Protein AF-A0A960ZIG4-F1 (afdb_monomer_lite)

Structure (mmCIF, N/CA/C/O backbone):
data_AF-A0A960ZIG4-F1
#
_entry.id   AF-A0A960ZIG4-F1
#
loop_
_atom_site.group_PDB
_atom_site.id
_atom_site.type_symbol
_atom_site.label_atom_id
_atom_site.label_alt_id
_atom_site.label_comp_id
_atom_site.label_asym_id
_atom_site.label_entity_id
_atom_site.label_seq_id
_atom_site.pdbx_PDB_ins_code
_atom_site.Cartn_x
_atom_site.Cartn_y
_atom_site.Cartn_z
_atom_site.occupancy
_atom_site.B_iso_or_equiv
_atom_site.auth_seq_id
_atom_site.auth_comp_id
_atom_site.auth_asym_id
_atom_site.auth_atom_id
_atom_site.pdbx_PDB_model_num
ATOM 1 N N . MET A 1 1 ? 6.678 -4.884 -2.795 1.00 65.31 1 MET A N 1
ATOM 2 C CA . MET A 1 1 ? 6.708 -4.049 -1.571 1.00 65.31 1 MET A CA 1
ATOM 3 C C . MET A 1 1 ? 5.337 -3.696 -0.998 1.00 65.31 1 MET A C 1
ATOM 5 O O . MET A 1 1 ? 5.259 -3.563 0.210 1.00 65.31 1 MET A O 1
ATOM 9 N N . ASN A 1 2 ? 4.249 -3.589 -1.774 1.00 85.62 2 ASN A N 1
ATOM 10 C CA . ASN A 1 2 ? 2.942 -3.204 -1.203 1.00 85.62 2 ASN A CA 1
ATOM 11 C C . ASN A 1 2 ? 2.345 -4.219 -0.209 1.00 85.62 2 ASN A C 1
ATOM 13 O O . ASN A 1 2 ? 1.586 -3.816 0.665 1.00 85.62 2 ASN A O 1
ATOM 17 N N . GLY A 1 3 ? 2.696 -5.507 -0.328 1.00 88.50 3 GLY A N 1
ATOM 18 C CA . GLY A 1 3 ? 2.185 -6.574 0.541 1.00 88.50 3 GLY A CA 1
ATOM 19 C C . GLY A 1 3 ? 2.557 -6.434 2.019 1.00 88.50 3 GLY A C 1
ATOM 20 O O . GLY A 1 3 ? 1.808 -6.895 2.866 1.00 88.50 3 GLY A O 1
ATOM 21 N N . TRP A 1 4 ? 3.657 -5.746 2.333 1.00 92.81 4 TRP A N 1
ATOM 22 C CA . TRP A 1 4 ? 4.106 -5.564 3.715 1.00 92.81 4 TRP A CA 1
ATOM 23 C C . TRP A 1 4 ? 3.278 -4.549 4.497 1.00 92.81 4 TRP A C 1
ATOM 25 O O . TRP A 1 4 ? 3.222 -4.644 5.713 1.00 92.81 4 TRP A O 1
ATOM 35 N N . LYS A 1 5 ? 2.621 -3.588 3.834 1.00 94.75 5 LYS A N 1
ATOM 36 C CA . LYS A 1 5 ? 1.930 -2.506 4.551 1.00 94.75 5 LYS A CA 1
ATOM 37 C C . LYS A 1 5 ? 0.810 -3.031 5.465 1.00 94.75 5 LYS A C 1
ATOM 39 O O . LYS A 1 5 ? 0.813 -2.660 6.633 1.00 94.75 5 LYS A O 1
ATOM 44 N N . PRO A 1 6 ? -0.108 -3.904 4.997 1.00 95.88 6 PRO A N 1
ATOM 45 C CA . PRO A 1 6 ? -1.128 -4.468 5.878 1.00 95.88 6 PRO A CA 1
ATOM 46 C C . PRO A 1 6 ? -0.543 -5.390 6.946 1.00 95.88 6 PRO A C 1
ATOM 48 O O . PRO A 1 6 ? -1.038 -5.385 8.061 1.00 95.88 6 PRO A O 1
ATOM 51 N N . VAL A 1 7 ? 0.516 -6.143 6.626 1.00 95.00 7 VAL A N 1
ATOM 52 C CA . VAL A 1 7 ? 1.189 -7.025 7.594 1.00 95.00 7 VAL A CA 1
ATOM 53 C C . VAL A 1 7 ? 1.762 -6.205 8.745 1.00 95.00 7 VAL A C 1
ATOM 55 O O . VAL A 1 7 ? 1.425 -6.466 9.888 1.00 95.00 7 VAL A O 1
ATOM 58 N N . ILE A 1 8 ? 2.532 -5.154 8.446 1.00 95.06 8 ILE A N 1
ATOM 59 C CA . ILE A 1 8 ? 3.081 -4.245 9.462 1.00 95.06 8 ILE A CA 1
ATOM 60 C C . ILE A 1 8 ? 1.956 -3.649 10.311 1.00 95.06 8 ILE A C 1
ATOM 62 O O . ILE A 1 8 ? 2.058 -3.646 11.527 1.00 95.06 8 ILE A O 1
ATOM 66 N N . PHE A 1 9 ? 0.864 -3.191 9.693 1.00 95.75 9 PHE A N 1
ATOM 67 C CA . PHE A 1 9 ? -0.284 -2.688 10.449 1.00 95.75 9 PHE A CA 1
ATOM 68 C C . PHE A 1 9 ? -0.829 -3.733 11.431 1.00 95.75 9 PHE A C 1
ATOM 70 O O . PHE A 1 9 ? -1.098 -3.403 12.581 1.00 95.75 9 PHE A O 1
ATOM 77 N N . LEU A 1 10 ? -1.047 -4.965 10.961 1.00 96.12 10 LEU A N 1
ATOM 78 C CA . LEU A 1 10 ? -1.645 -6.036 11.759 1.00 96.12 10 LEU A CA 1
ATOM 79 C C . LEU A 1 10 ? -0.735 -6.437 12.923 1.00 96.12 10 LEU A C 1
ATOM 81 O O . LEU A 1 10 ? -1.237 -6.601 14.030 1.00 96.12 10 LEU A O 1
ATOM 85 N N . GLU A 1 11 ? 0.577 -6.512 12.688 1.00 95.81 11 GLU A N 1
ATOM 86 C CA . GLU A 1 11 ? 1.580 -6.758 13.731 1.00 95.81 11 GLU A CA 1
ATOM 87 C C . GLU A 1 11 ? 1.611 -5.624 14.767 1.00 95.81 11 GLU A C 1
ATOM 89 O O . GLU A 1 11 ? 1.454 -5.877 15.956 1.00 95.81 11 GLU A O 1
ATOM 94 N N . GLU A 1 12 ? 1.715 -4.362 14.333 1.00 92.44 12 GLU A N 1
ATOM 95 C CA . GLU A 1 12 ? 1.737 -3.190 15.230 1.00 92.44 12 GLU A CA 1
ATOM 96 C C . GLU A 1 12 ? 0.432 -3.033 16.031 1.00 92.44 12 GLU A C 1
ATOM 98 O O . GLU A 1 12 ? 0.415 -2.471 17.127 1.00 92.44 12 GLU A O 1
ATOM 103 N N . ALA A 1 13 ? -0.691 -3.501 15.482 1.00 93.12 13 ALA A N 1
ATOM 104 C CA . ALA A 1 13 ? -1.984 -3.497 16.156 1.00 93.12 13 ALA A CA 1
ATOM 105 C C . ALA A 1 13 ? -2.238 -4.745 17.019 1.00 93.12 13 ALA A C 1
ATOM 107 O O . ALA A 1 13 ? -3.287 -4.796 17.665 1.00 93.12 13 ALA A O 1
ATOM 108 N N . GLU A 1 14 ? -1.330 -5.728 17.009 1.00 96.12 14 GLU A N 1
ATOM 109 C CA . GLU A 1 14 ? -1.473 -7.034 17.667 1.00 96.12 14 GLU A CA 1
ATOM 110 C C . GLU A 1 14 ? -2.758 -7.781 17.248 1.00 96.12 14 GLU A C 1
ATOM 112 O O . GLU A 1 14 ? -3.464 -8.389 18.057 1.00 96.12 14 GLU A O 1
ATOM 117 N N . ILE A 1 15 ? -3.101 -7.721 15.958 1.00 95.56 15 ILE A N 1
ATOM 118 C CA . ILE A 1 15 ? -4.297 -8.358 15.393 1.00 95.56 15 ILE A CA 1
ATOM 119 C C . ILE A 1 15 ? -3.901 -9.671 14.724 1.00 95.56 15 ILE A C 1
ATOM 121 O O . ILE A 1 15 ? -3.104 -9.678 13.794 1.00 95.56 15 ILE A O 1
ATOM 125 N N . GLY A 1 16 ? -4.524 -10.781 15.129 1.00 96.31 16 GLY A N 1
ATOM 126 C CA . GLY A 1 16 ? -4.320 -12.079 14.481 1.00 96.31 16 GLY A CA 1
ATOM 127 C C . GLY A 1 16 ? -4.832 -12.117 13.035 1.00 96.31 16 GLY A C 1
ATOM 128 O O . GLY A 1 16 ? -5.923 -11.625 12.734 1.00 96.31 16 GLY A O 1
ATOM 129 N N . TYR A 1 17 ? -4.062 -12.741 12.142 1.00 97.25 17 TYR A N 1
ATOM 130 C CA . TYR A 1 17 ? -4.392 -12.900 10.725 1.00 97.25 17 TYR A CA 1
ATOM 131 C C . TYR A 1 17 ? -3.838 -14.213 10.164 1.00 97.25 17 TYR A C 1
ATOM 133 O O . TYR A 1 17 ? -2.856 -14.751 10.668 1.00 97.25 17 TYR A O 1
ATOM 141 N N . ASP A 1 18 ? -4.448 -14.690 9.078 1.00 97.06 18 ASP A N 1
ATOM 142 C CA . ASP A 1 18 ? -3.886 -15.772 8.268 1.00 97.06 18 ASP A CA 1
ATOM 143 C C . ASP A 1 18 ? -3.156 -15.165 7.067 1.00 97.06 18 ASP A C 1
ATOM 145 O O . ASP A 1 18 ? -3.733 -14.377 6.310 1.00 97.06 18 ASP A O 1
ATOM 149 N N . LEU A 1 19 ? -1.889 -15.537 6.872 1.00 95.75 19 LEU A N 1
ATOM 150 C CA . LEU A 1 19 ? -1.096 -15.084 5.733 1.00 95.75 19 LEU A CA 1
ATOM 151 C C . LEU A 1 19 ? -1.136 -16.113 4.603 1.00 95.75 19 LEU A C 1
ATOM 153 O O . LEU A 1 19 ? -0.632 -17.225 4.742 1.00 95.75 19 LEU A O 1
ATOM 157 N N . ILE A 1 20 ? -1.673 -15.709 3.453 1.00 94.69 20 ILE A N 1
ATOM 158 C CA . ILE A 1 20 ? -1.634 -16.506 2.224 1.00 94.69 20 ILE A CA 1
ATOM 159 C C . ILE A 1 20 ? -0.615 -15.877 1.277 1.00 94.69 20 ILE A C 1
ATOM 161 O O . ILE A 1 20 ? -0.763 -14.729 0.848 1.00 94.69 20 ILE A O 1
ATOM 165 N N . THR A 1 21 ? 0.434 -16.629 0.952 1.00 94.00 21 THR A N 1
ATOM 166 C CA . THR A 1 21 ? 1.417 -16.229 -0.056 1.00 94.00 21 THR A CA 1
ATOM 167 C C . THR A 1 21 ? 0.867 -16.497 -1.456 1.00 94.00 21 THR A C 1
ATOM 169 O O . THR A 1 21 ? 0.145 -17.463 -1.677 1.00 94.00 21 THR A O 1
ATOM 172 N N . ILE A 1 22 ? 1.183 -15.609 -2.402 1.00 93.44 22 ILE A N 1
ATOM 173 C CA . ILE A 1 22 ? 0.732 -15.701 -3.797 1.00 93.44 22 ILE A CA 1
ATOM 174 C C . ILE A 1 22 ? 1.947 -15.929 -4.688 1.00 93.44 22 ILE A C 1
ATOM 176 O O . ILE A 1 22 ? 2.872 -15.110 -4.693 1.00 93.44 22 ILE A O 1
ATOM 180 N N . ASP A 1 23 ? 1.941 -17.011 -5.462 1.00 92.62 23 ASP A N 1
ATOM 181 C CA . ASP A 1 23 ? 3.028 -17.352 -6.376 1.00 92.62 23 ASP A CA 1
ATOM 182 C C . ASP A 1 23 ? 2.890 -16.610 -7.718 1.00 92.62 23 ASP A C 1
ATOM 184 O O . ASP A 1 23 ? 2.069 -16.929 -8.587 1.00 92.62 23 ASP A O 1
ATOM 188 N N . PHE A 1 24 ? 3.751 -15.608 -7.914 1.00 90.25 24 PHE A N 1
ATOM 189 C CA . PHE A 1 24 ? 3.792 -14.809 -9.140 1.00 90.25 24 PHE A CA 1
ATOM 190 C C . PHE A 1 24 ? 4.329 -15.587 -10.344 1.00 90.25 24 PHE A C 1
ATOM 192 O O . PHE A 1 24 ? 3.986 -15.236 -11.475 1.00 90.25 24 PHE A O 1
ATOM 199 N N . SER A 1 25 ? 5.136 -16.635 -10.130 1.00 92.56 25 SER A N 1
ATOM 200 C CA . SER A 1 25 ? 5.667 -17.468 -11.218 1.00 92.56 25 SER A CA 1
ATOM 201 C C . SER A 1 25 ? 4.555 -18.279 -11.886 1.00 92.56 25 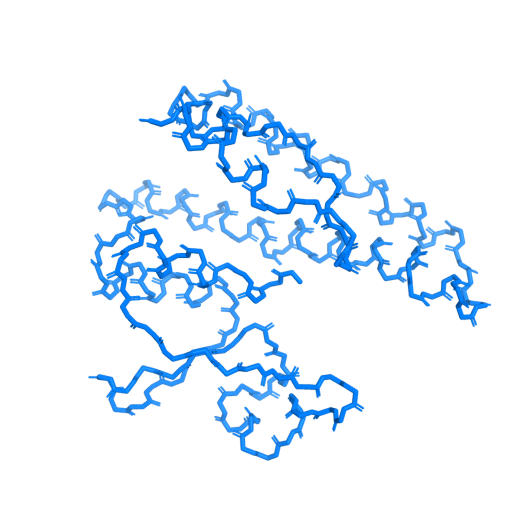SER A C 1
ATOM 203 O O . SER A 1 25 ? 4.522 -18.409 -13.110 1.00 92.56 25 SER A O 1
ATOM 205 N N . LYS A 1 26 ? 3.574 -18.713 -11.087 1.00 94.94 26 LYS A N 1
ATOM 206 C CA . LYS A 1 26 ? 2.360 -19.411 -11.530 1.00 94.94 26 LYS A CA 1
ATOM 207 C C . LYS A 1 26 ? 1.214 -18.473 -11.897 1.00 94.94 26 LYS A C 1
ATOM 209 O O . LYS A 1 26 ? 0.160 -18.933 -12.324 1.00 94.94 26 LYS A O 1
ATOM 214 N N . LYS A 1 27 ? 1.413 -17.158 -11.755 1.00 95.00 27 LYS A N 1
ATOM 215 C CA . LYS A 1 27 ? 0.384 -16.128 -11.954 1.00 95.00 27 LYS A CA 1
ATOM 216 C C . LYS A 1 27 ? -0.856 -16.346 -11.075 1.00 95.00 27 LYS A C 1
ATOM 218 O O . LYS A 1 27 ? -1.970 -16.058 -11.510 1.00 95.00 27 LYS A O 1
ATOM 223 N N . GLU A 1 28 ? -0.690 -16.814 -9.839 1.00 96.44 28 GLU A N 1
ATOM 224 C CA . GLU A 1 28 ? -1.814 -17.079 -8.926 1.00 96.44 28 GLU A CA 1
ATOM 225 C C . GLU A 1 28 ? -2.673 -15.837 -8.655 1.00 96.44 28 GLU A C 1
ATOM 227 O O . GLU A 1 28 ? -3.893 -15.944 -8.542 1.00 96.44 28 GLU A O 1
ATOM 232 N N . GLN A 1 29 ? -2.083 -14.637 -8.683 1.00 96.62 29 GLN A N 1
ATOM 233 C CA . GLN A 1 29 ? -2.802 -13.360 -8.593 1.00 96.62 29 GLN A CA 1
ATOM 234 C C . GLN A 1 29 ? -3.788 -13.116 -9.750 1.00 96.62 29 GLN A C 1
ATOM 236 O O . GLN A 1 29 ? -4.518 -12.128 -9.740 1.00 96.62 29 GLN A O 1
ATOM 241 N N . LYS A 1 30 ? -3.763 -13.956 -10.790 1.00 97.31 30 LYS A N 1
ATOM 242 C CA . LYS A 1 30 ? -4.665 -13.922 -11.949 1.00 97.31 30 LYS A CA 1
ATOM 243 C C . LYS A 1 30 ? -5.626 -15.110 -11.994 1.00 97.31 30 LYS A C 1
ATOM 245 O O . LYS A 1 30 ? -6.361 -15.237 -12.964 1.00 97.31 30 LYS A O 1
ATOM 250 N N . SER A 1 31 ? -5.615 -15.969 -10.980 1.00 97.69 31 SER A N 1
ATOM 251 C CA . SER A 1 31 ? -6.569 -17.070 -10.858 1.00 97.69 31 SER A CA 1
ATOM 252 C C . SER A 1 31 ? -7.986 -16.562 -10.573 1.00 97.69 31 SER A C 1
ATOM 254 O O . SER A 1 31 ? -8.168 -15.519 -9.941 1.00 97.69 31 SER A O 1
ATOM 256 N N . ASP A 1 32 ? -8.995 -17.333 -10.979 1.00 97.88 32 ASP A N 1
ATOM 257 C CA . ASP A 1 32 ? -10.405 -16.968 -10.798 1.00 97.88 32 ASP A CA 1
ATOM 258 C C . ASP A 1 32 ? -10.772 -16.718 -9.333 1.00 97.88 32 ASP A C 1
ATOM 260 O O . ASP A 1 32 ? -11.584 -15.844 -9.032 1.00 97.88 32 ASP A O 1
ATOM 264 N N . TRP A 1 33 ? -10.180 -17.471 -8.401 1.00 96.06 33 TRP A N 1
ATOM 265 C CA . TRP A 1 33 ? -10.458 -17.298 -6.978 1.00 96.06 33 TRP A CA 1
ATOM 266 C C . TRP A 1 33 ? -9.876 -15.985 -6.446 1.00 96.06 33 TRP A C 1
ATOM 268 O O . TRP A 1 33 ? -10.557 -15.282 -5.704 1.00 96.06 33 TRP A O 1
ATOM 278 N N . PHE A 1 34 ? -8.661 -15.611 -6.859 1.00 97.75 34 PHE A N 1
ATOM 279 C CA . PHE A 1 34 ? -8.043 -14.366 -6.409 1.00 97.75 34 PHE A CA 1
ATOM 280 C C . PHE A 1 34 ? -8.728 -13.153 -7.041 1.00 97.75 34 PHE A C 1
ATOM 282 O O . PHE A 1 34 ? -8.939 -12.145 -6.372 1.00 97.75 34 PHE A O 1
ATOM 289 N N . LEU A 1 35 ? -9.134 -13.254 -8.310 1.00 97.88 35 LEU A N 1
ATOM 290 C CA . LEU A 1 35 ? -9.834 -12.175 -9.011 1.00 97.88 35 LEU A CA 1
ATOM 291 C C . LEU A 1 35 ? -11.217 -11.867 -8.419 1.00 97.88 35 LEU A C 1
ATOM 293 O O . LEU A 1 35 ? -11.669 -10.728 -8.523 1.00 97.88 35 LEU A O 1
ATOM 297 N N . LYS A 1 36 ? -11.859 -12.832 -7.744 1.00 97.12 36 LYS A N 1
ATOM 298 C CA . LYS A 1 36 ? -13.076 -12.581 -6.949 1.00 97.12 36 LYS A CA 1
ATOM 299 C C . LYS A 1 36 ? -12.817 -11.691 -5.729 1.00 97.12 36 LYS A C 1
ATOM 301 O O . LYS A 1 36 ? -13.721 -10.978 -5.316 1.00 97.12 36 LYS A O 1
ATOM 306 N N . ILE A 1 37 ? -11.603 -11.725 -5.175 1.00 97.56 37 ILE A N 1
ATOM 307 C CA . ILE A 1 37 ? -11.189 -10.898 -4.030 1.00 97.56 37 ILE A CA 1
ATOM 308 C C . ILE A 1 37 ? -10.668 -9.542 -4.521 1.00 97.56 37 ILE A C 1
ATOM 310 O O . ILE A 1 37 ? -11.040 -8.494 -3.998 1.00 97.56 37 ILE A O 1
ATOM 314 N N . ASN A 1 38 ? -9.799 -9.552 -5.535 1.00 97.75 38 ASN A N 1
ATOM 315 C CA . ASN A 1 38 ? -9.247 -8.353 -6.149 1.00 97.75 38 ASN A CA 1
ATOM 316 C C . ASN A 1 38 ? -9.296 -8.441 -7.685 1.00 97.75 38 ASN A C 1
ATOM 318 O O . ASN A 1 38 ? -8.418 -9.079 -8.280 1.00 97.75 38 ASN A O 1
ATOM 322 N N . PRO A 1 39 ? -10.208 -7.712 -8.353 1.00 97.31 39 PRO A N 1
ATOM 323 C CA . PRO A 1 39 ? -10.329 -7.745 -9.810 1.00 97.31 39 PRO A CA 1
ATOM 324 C C . PRO A 1 39 ? -9.106 -7.165 -10.545 1.00 97.31 39 PRO A C 1
ATOM 326 O O . PRO A 1 39 ? -8.863 -7.507 -11.700 1.00 97.31 39 PRO A O 1
ATOM 329 N N . ASN A 1 40 ? -8.280 -6.334 -9.893 1.00 96.69 40 ASN A N 1
ATOM 330 C CA . ASN A 1 40 ? -7.008 -5.850 -10.452 1.00 96.69 40 ASN A CA 1
ATOM 331 C C . ASN A 1 40 ? -5.957 -6.982 -10.539 1.00 96.69 40 ASN A C 1
ATOM 333 O O . ASN A 1 40 ? -4.986 -6.919 -11.303 1.00 96.69 40 ASN A O 1
ATOM 337 N N . GLY A 1 41 ? -6.128 -8.051 -9.754 1.00 96.62 41 GLY A N 1
ATOM 338 C CA . GLY A 1 41 ? -5.212 -9.186 -9.702 1.00 96.62 41 GLY A CA 1
ATOM 339 C C . GLY A 1 41 ? -3.799 -8.766 -9.301 1.00 96.62 41 GLY A C 1
ATOM 340 O O . GLY A 1 41 ? -2.836 -9.043 -10.025 1.00 96.62 41 GLY A O 1
ATOM 341 N N . ARG A 1 42 ? -3.693 -7.997 -8.211 1.00 95.06 42 ARG A N 1
ATOM 342 C CA . ARG A 1 42 ? -2.441 -7.554 -7.580 1.00 95.06 42 ARG A CA 1
ATOM 343 C C . ARG A 1 42 ? -2.533 -7.736 -6.063 1.00 95.06 42 ARG A C 1
ATOM 345 O O . ARG A 1 42 ? -3.612 -7.658 -5.494 1.00 95.06 42 ARG A O 1
ATOM 352 N N . ILE A 1 43 ? -1.403 -7.943 -5.397 1.00 95.69 43 ILE A N 1
ATOM 353 C CA . ILE A 1 43 ? -1.347 -7.921 -3.927 1.00 95.69 43 ILE A CA 1
ATOM 354 C C . ILE A 1 43 ? -1.056 -6.493 -3.426 1.00 95.69 43 ILE A C 1
ATOM 356 O O . ILE A 1 43 ? -0.392 -5.726 -4.139 1.00 95.69 43 ILE A O 1
ATOM 360 N N . PRO A 1 44 ? -1.438 -6.145 -2.186 1.00 97.31 44 PRO A N 1
ATOM 361 C CA . PRO A 1 44 ? -2.214 -6.944 -1.229 1.00 97.31 44 PRO A CA 1
ATOM 362 C C . PRO A 1 44 ? -3.726 -6.923 -1.482 1.00 97.31 44 PRO A C 1
ATOM 364 O O . PRO A 1 44 ? -4.253 -6.013 -2.122 1.00 97.31 44 PRO A O 1
ATOM 367 N N . ALA A 1 45 ? -4.395 -7.921 -0.911 1.00 98.00 45 ALA A N 1
ATOM 368 C CA . ALA A 1 45 ? -5.831 -7.969 -0.684 1.00 98.00 45 ALA A CA 1
ATOM 369 C C . ALA A 1 45 ? -6.085 -8.707 0.642 1.00 98.00 45 ALA A C 1
ATOM 371 O O . ALA A 1 45 ? -5.287 -9.569 1.012 1.00 98.00 45 ALA A O 1
ATOM 372 N N . ILE A 1 46 ? -7.160 -8.363 1.347 1.00 98.31 46 ILE A N 1
ATOM 373 C CA . ILE A 1 46 ? -7.605 -9.053 2.563 1.00 98.31 46 ILE A CA 1
ATOM 374 C C . ILE A 1 46 ? -9.068 -9.469 2.426 1.00 98.31 46 ILE A C 1
ATOM 376 O O . ILE A 1 46 ? -9.823 -8.860 1.667 1.00 98.31 46 ILE A O 1
ATOM 380 N N . VAL A 1 47 ? -9.459 -10.477 3.201 1.00 98.44 47 VAL A N 1
ATOM 381 C CA . VAL A 1 47 ? -10.853 -10.878 3.399 1.00 98.44 47 VAL A CA 1
ATOM 382 C C . VAL A 1 47 ? -11.151 -10.789 4.887 1.00 98.44 47 VAL A C 1
ATOM 384 O O . VAL A 1 47 ? -10.546 -11.497 5.694 1.00 98.44 47 VAL A O 1
ATOM 387 N N . ASP A 1 48 ? -12.074 -9.912 5.261 1.00 98.19 48 ASP A N 1
ATOM 388 C CA . ASP A 1 48 ? -12.541 -9.807 6.633 1.00 98.19 48 ASP A CA 1
ATOM 389 C C . ASP A 1 48 ? -13.657 -10.821 6.910 1.00 98.19 48 ASP A C 1
ATOM 391 O O . ASP A 1 48 ? -14.844 -10.551 6.716 1.00 98.19 48 ASP A O 1
ATOM 395 N N . ARG A 1 49 ? -13.263 -11.984 7.436 1.00 97.31 49 ARG A N 1
ATOM 396 C CA . ARG A 1 49 ? -14.187 -13.066 7.822 1.00 97.31 49 ARG A CA 1
ATOM 397 C C . ARG A 1 49 ? -15.165 -12.676 8.933 1.00 97.31 49 ARG A C 1
ATOM 399 O O . ARG A 1 49 ? -16.226 -13.275 9.061 1.00 97.31 49 ARG A O 1
ATOM 406 N N . THR A 1 50 ? -14.839 -11.662 9.736 1.00 97.12 50 THR A N 1
ATOM 407 C CA . THR A 1 50 ? -15.736 -11.159 10.793 1.00 97.12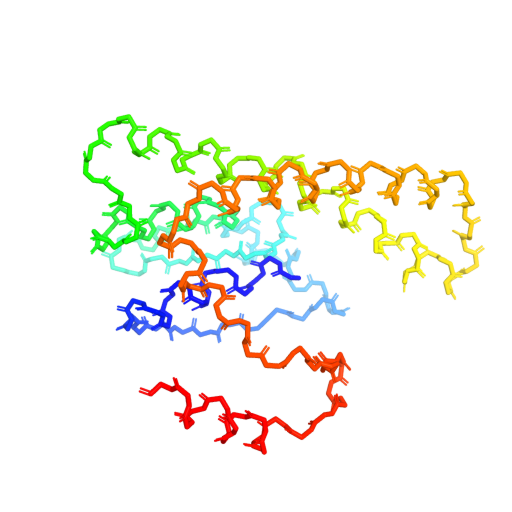 50 THR A CA 1
ATOM 408 C C . THR A 1 50 ? -16.795 -10.198 10.252 1.00 97.12 50 THR A C 1
ATOM 410 O O . THR A 1 50 ? -17.736 -9.856 10.963 1.00 97.12 50 THR A O 1
ATOM 413 N N . ASN A 1 51 ? -16.668 -9.794 8.986 1.00 97.06 51 ASN A N 1
ATOM 414 C CA . ASN A 1 51 ? -17.566 -8.876 8.304 1.00 97.06 51 ASN A CA 1
ATOM 415 C C . ASN A 1 51 ? -18.126 -9.515 7.025 1.00 97.06 51 ASN A C 1
ATOM 417 O O . ASN A 1 51 ? -17.995 -8.964 5.937 1.00 97.06 51 ASN A O 1
ATOM 421 N N . SER A 1 52 ? -18.740 -10.696 7.151 1.00 97.25 52 SER A N 1
ATOM 422 C CA . SER A 1 52 ? -19.380 -11.411 6.030 1.00 97.25 52 SER A CA 1
ATOM 423 C C . SER A 1 52 ? -18.446 -11.633 4.830 1.00 97.25 52 SER A C 1
ATOM 425 O O . SER A 1 52 ? -18.836 -11.403 3.686 1.00 97.25 52 SER A O 1
ATOM 427 N N . ASP A 1 53 ? -17.198 -12.027 5.102 1.00 97.12 53 ASP A N 1
ATOM 428 C CA . ASP A 1 53 ? -16.146 -12.231 4.097 1.00 97.12 53 ASP A CA 1
ATOM 429 C C . ASP A 1 53 ? -15.913 -11.009 3.185 1.00 97.12 53 ASP A C 1
ATOM 431 O O . ASP A 1 53 ? -15.611 -11.127 1.992 1.00 97.12 53 ASP A O 1
ATOM 435 N N . PHE A 1 54 ? -16.036 -9.801 3.745 1.00 98.38 54 PHE A N 1
ATOM 436 C CA . PHE A 1 54 ? -15.842 -8.562 3.000 1.00 98.38 54 PHE A CA 1
ATOM 437 C C . PHE A 1 54 ? -14.403 -8.440 2.488 1.00 98.38 54 PHE A C 1
ATOM 439 O O . PHE A 1 54 ? -13.441 -8.436 3.258 1.00 98.38 54 PHE A O 1
ATOM 446 N N . SER A 1 55 ? -14.256 -8.331 1.169 1.00 98.38 55 SER A N 1
ATOM 447 C CA . SER A 1 55 ? -12.956 -8.236 0.504 1.00 98.38 55 SER A CA 1
ATOM 448 C C . SER A 1 55 ? -12.512 -6.784 0.348 1.00 98.38 55 SER A C 1
ATOM 450 O O . SER A 1 55 ? -13.278 -5.939 -0.114 1.00 98.38 55 SER A O 1
ATOM 452 N N . VAL A 1 56 ? -11.251 -6.504 0.678 1.00 98.50 56 VAL A N 1
ATOM 453 C CA . VAL A 1 56 ? -10.635 -5.179 0.517 1.00 98.50 56 VAL A CA 1
ATOM 454 C C . VAL A 1 56 ? -9.317 -5.326 -0.232 1.00 98.50 56 VAL A C 1
ATOM 456 O O . VAL A 1 56 ? -8.442 -6.095 0.164 1.00 98.50 56 VAL A O 1
ATOM 459 N N . PHE A 1 57 ? -9.158 -4.570 -1.314 1.00 97.69 57 PHE A N 1
ATOM 460 C CA . PHE A 1 57 ? -7.931 -4.503 -2.106 1.00 97.69 57 PHE A CA 1
ATOM 461 C C . PHE A 1 57 ? -7.433 -3.057 -2.203 1.00 97.69 57 PHE A C 1
ATOM 463 O O . PHE A 1 57 ? -8.144 -2.139 -1.812 1.00 97.69 57 PHE A O 1
ATOM 470 N N . GLU A 1 58 ? -6.215 -2.871 -2.723 1.00 97.56 58 GLU A N 1
ATOM 471 C CA . GLU A 1 58 ? -5.406 -1.641 -2.629 1.00 97.56 58 GLU A CA 1
ATOM 472 C C . GLU A 1 58 ? -4.847 -1.389 -1.227 1.00 97.56 58 GLU A C 1
ATOM 474 O O . GLU A 1 58 ? -5.570 -1.238 -0.246 1.00 97.56 58 GLU A O 1
ATOM 479 N N . SER A 1 59 ? -3.518 -1.290 -1.119 1.00 96.88 59 SER A N 1
ATOM 480 C CA . SER A 1 59 ? -2.855 -1.273 0.191 1.00 96.88 59 SER A CA 1
ATOM 481 C C . SER A 1 59 ? -3.301 -0.121 1.092 1.00 96.88 59 SER A C 1
ATOM 483 O O . SER A 1 59 ? -3.415 -0.317 2.293 1.00 96.88 59 SER A O 1
ATOM 485 N N . ALA A 1 60 ? -3.567 1.066 0.538 1.00 96.75 60 ALA A N 1
ATOM 486 C CA . ALA A 1 60 ? -4.041 2.199 1.335 1.00 96.75 60 ALA A CA 1
ATOM 487 C C . ALA A 1 60 ? -5.496 2.051 1.781 1.00 96.75 60 ALA A C 1
ATOM 489 O O . ALA A 1 60 ? -5.810 2.413 2.909 1.00 96.75 60 ALA A O 1
ATOM 490 N N . ALA A 1 61 ? -6.362 1.489 0.935 1.00 98.19 61 ALA A N 1
ATOM 491 C CA . ALA A 1 61 ? -7.740 1.206 1.317 1.00 98.19 61 ALA A CA 1
ATOM 492 C C . ALA A 1 61 ? -7.787 0.151 2.430 1.00 98.19 61 ALA A C 1
ATOM 494 O O . ALA A 1 61 ? -8.546 0.306 3.378 1.00 98.19 61 ALA A O 1
ATOM 495 N N . ILE A 1 62 ? -6.916 -0.863 2.368 1.00 98.44 62 ILE A N 1
ATOM 496 C CA . ILE A 1 62 ? -6.755 -1.856 3.438 1.00 98.44 62 ILE A CA 1
ATOM 497 C C . ILE A 1 62 ? -6.305 -1.193 4.744 1.00 98.44 62 ILE A C 1
ATOM 499 O O . ILE A 1 62 ? -6.929 -1.415 5.775 1.00 98.44 62 ILE A O 1
ATOM 503 N N . LEU A 1 63 ? -5.254 -0.364 4.712 1.00 98.06 63 LEU A N 1
ATOM 504 C CA . LEU A 1 63 ? -4.786 0.351 5.907 1.00 98.06 63 LEU A CA 1
ATOM 505 C C . LEU A 1 63 ? -5.885 1.226 6.510 1.00 98.06 63 LEU A C 1
ATOM 507 O O . LEU A 1 63 ? -6.095 1.203 7.717 1.00 98.06 63 LEU A O 1
ATOM 511 N N . TRP A 1 64 ? -6.599 1.972 5.667 1.00 98.12 64 TRP A N 1
ATOM 512 C CA . TRP A 1 64 ? -7.694 2.828 6.103 1.00 98.12 64 TRP A CA 1
ATOM 513 C C . TRP A 1 64 ? -8.832 2.019 6.729 1.00 98.12 64 TRP A C 1
ATOM 515 O O . TRP A 1 64 ? -9.282 2.332 7.827 1.00 98.12 64 TRP A O 1
ATOM 525 N N . TYR A 1 65 ? -9.241 0.935 6.067 1.00 98.44 65 TYR A N 1
ATOM 526 C CA . TYR A 1 65 ? -10.269 0.020 6.549 1.00 98.44 65 TYR A CA 1
ATOM 527 C C . TYR A 1 65 ? -9.921 -0.570 7.919 1.00 98.44 65 TYR A C 1
ATOM 529 O O . TYR A 1 65 ? -10.737 -0.522 8.837 1.00 98.44 65 TYR A O 1
ATOM 537 N N . LEU A 1 66 ? -8.701 -1.093 8.079 1.00 98.19 66 LEU A N 1
ATOM 538 C CA . LEU A 1 66 ? -8.244 -1.664 9.345 1.00 98.19 66 LEU A CA 1
ATOM 539 C C . LEU A 1 66 ? -8.155 -0.592 10.439 1.00 98.19 66 LEU A C 1
ATOM 541 O O . LEU A 1 66 ? -8.582 -0.823 11.569 1.00 98.19 66 LEU A O 1
ATOM 545 N N . ALA A 1 67 ? -7.658 0.597 10.106 1.00 97.56 67 ALA A N 1
ATOM 546 C CA . ALA A 1 67 ? -7.558 1.697 11.051 1.00 97.56 67 ALA A CA 1
ATOM 547 C C . ALA A 1 67 ? -8.929 2.148 11.576 1.00 97.56 67 ALA A C 1
ATOM 549 O O . ALA A 1 67 ? -9.085 2.358 12.779 1.00 97.56 67 ALA A O 1
ATOM 550 N N . GLU A 1 68 ? -9.939 2.238 10.705 1.00 97.06 68 GLU A N 1
ATOM 551 C CA . GLU A 1 68 ? -11.313 2.542 11.117 1.00 97.06 68 GLU A CA 1
ATOM 552 C C . GLU A 1 68 ? -11.945 1.395 11.907 1.00 97.06 68 GLU A C 1
ATOM 554 O O . GLU A 1 68 ? -12.549 1.641 12.950 1.00 97.06 68 GLU A O 1
ATOM 559 N N . LYS A 1 69 ? -11.767 0.147 11.458 1.00 97.31 69 LYS A N 1
ATOM 560 C CA . LYS A 1 69 ? -12.337 -1.035 12.113 1.00 97.31 69 LYS A CA 1
ATOM 561 C C . LYS A 1 69 ? -11.838 -1.207 13.548 1.00 97.31 69 LYS A C 1
ATOM 563 O O . LYS A 1 69 ? -12.625 -1.528 14.434 1.00 97.31 69 LYS A O 1
ATOM 568 N N . TYR A 1 70 ? -10.539 -1.022 13.772 1.00 96.75 70 TYR A N 1
ATOM 569 C CA . TYR A 1 70 ? -9.905 -1.283 15.067 1.00 96.75 70 TYR A CA 1
ATOM 570 C C . TYR A 1 70 ? -9.663 -0.017 15.898 1.00 96.75 70 TYR A C 1
ATOM 572 O O . TYR A 1 70 ? -9.211 -0.118 17.037 1.00 96.75 70 TYR A O 1
ATOM 580 N N . GLY A 1 71 ? -9.953 1.172 15.356 1.00 95.06 71 GLY A N 1
ATOM 581 C CA . GLY A 1 71 ? -9.705 2.444 16.039 1.00 95.06 71 GLY A CA 1
ATOM 582 C C . GLY A 1 71 ? -8.220 2.674 16.342 1.00 95.06 71 GLY A C 1
ATOM 583 O O . GLY A 1 71 ? -7.879 3.223 17.389 1.00 95.06 71 GLY A O 1
ATOM 584 N N . LYS A 1 72 ? -7.329 2.207 15.459 1.00 93.38 72 LYS A N 1
ATOM 585 C CA . LYS A 1 72 ? -5.867 2.273 15.619 1.00 93.38 72 LYS A CA 1
ATOM 586 C C . LYS A 1 72 ? -5.254 3.141 14.528 1.00 93.38 72 LYS A C 1
ATOM 588 O O . LYS A 1 72 ? -5.696 3.103 13.386 1.00 93.38 72 LYS A O 1
ATOM 593 N N . PHE A 1 73 ? -4.209 3.891 14.876 1.00 93.06 73 PHE A N 1
ATOM 594 C CA . PHE A 1 73 ? -3.358 4.640 13.936 1.00 93.06 73 PHE A CA 1
ATOM 595 C C . PHE A 1 73 ? -4.063 5.695 13.060 1.00 93.06 73 PHE A C 1
ATOM 597 O O . PHE A 1 73 ? -3.459 6.217 12.124 1.00 93.06 73 PHE A O 1
ATOM 604 N N . LEU A 1 74 ? -5.308 6.057 13.384 1.00 92.56 74 LEU A N 1
ATOM 605 C CA . LEU A 1 74 ? -6.014 7.197 12.807 1.00 92.56 74 LEU A CA 1
ATOM 606 C C . LEU A 1 74 ? -6.364 8.211 13.901 1.00 92.56 74 LEU A C 1
ATOM 608 O O . LEU A 1 74 ? -6.927 7.822 14.926 1.00 92.56 74 LEU A O 1
ATOM 612 N N . PRO A 1 75 ? -6.089 9.508 13.685 1.00 91.94 75 PRO A N 1
ATOM 613 C CA . PRO A 1 75 ? -6.562 10.561 14.573 1.00 91.94 75 PRO A CA 1
ATOM 614 C C . PRO A 1 75 ? -8.093 10.663 14.607 1.00 91.94 75 PRO A C 1
ATOM 616 O O . PRO A 1 75 ? -8.775 10.387 13.616 1.00 91.94 75 PRO A O 1
ATOM 619 N N . HIS A 1 76 ? -8.631 11.123 15.740 1.00 91.12 76 HIS A N 1
ATOM 620 C CA . HIS A 1 76 ? -10.059 11.427 15.881 1.00 91.12 76 HIS A CA 1
ATOM 621 C C . HIS A 1 76 ? -10.426 12.815 15.346 1.00 91.12 76 HIS A C 1
ATOM 623 O O . HIS A 1 76 ? -11.554 13.012 14.886 1.00 91.12 76 HIS A O 1
ATOM 629 N N . ASP A 1 77 ? -9.496 13.775 15.404 1.00 95.88 77 ASP A N 1
ATOM 630 C CA . ASP A 1 77 ? -9.722 15.106 14.853 1.00 95.88 77 ASP A CA 1
ATOM 631 C C . ASP A 1 77 ? -9.878 15.048 13.326 1.00 95.88 77 ASP A C 1
ATOM 633 O O . ASP A 1 77 ? -9.154 14.341 12.619 1.00 95.88 77 ASP A O 1
ATOM 637 N N . LYS A 1 78 ? -10.842 15.810 12.800 1.00 94.81 78 LYS A N 1
ATOM 638 C CA . LYS A 1 78 ? -11.186 15.780 11.372 1.00 94.81 78 LYS A CA 1
ATOM 639 C C . LYS A 1 78 ? -10.062 16.333 10.498 1.00 94.81 78 LYS A C 1
ATOM 641 O O . LYS A 1 78 ? -9.848 15.818 9.399 1.00 94.81 78 LYS A O 1
ATOM 646 N N . ASN A 1 79 ? -9.355 17.359 10.965 1.00 95.44 79 ASN A N 1
ATOM 647 C CA . ASN A 1 79 ? -8.269 17.970 10.209 1.00 95.44 79 ASN A CA 1
ATOM 648 C C . ASN A 1 79 ? -7.031 17.069 10.232 1.00 95.44 79 ASN A C 1
ATOM 650 O O . ASN A 1 79 ? -6.432 16.847 9.184 1.00 95.44 79 ASN A O 1
ATOM 654 N N . GLU A 1 80 ? -6.703 16.465 11.373 1.00 92.94 80 GLU A N 1
ATOM 655 C CA . GLU A 1 80 ? -5.603 15.496 11.482 1.00 92.94 80 GLU A CA 1
ATOM 656 C C . GLU A 1 80 ? -5.867 14.213 10.675 1.00 92.94 80 GLU A C 1
ATOM 658 O O . GLU A 1 80 ? -4.968 13.676 10.018 1.00 92.94 80 GLU A O 1
ATOM 663 N N . LYS A 1 81 ? -7.117 13.731 10.653 1.00 93.25 81 LYS A N 1
ATOM 664 C CA . LYS A 1 81 ? -7.528 12.598 9.811 1.00 93.25 81 LYS A CA 1
ATOM 665 C C . LYS A 1 81 ? -7.421 12.937 8.320 1.00 93.25 81 LYS A C 1
ATOM 667 O O . LYS A 1 81 ? -6.934 12.118 7.540 1.00 93.25 81 LYS A O 1
ATOM 672 N N . SER A 1 82 ? -7.816 14.151 7.925 1.00 95.31 82 SER A N 1
ATOM 673 C CA . SER A 1 82 ? -7.628 14.659 6.558 1.00 95.31 82 SER A CA 1
ATOM 674 C C . SER A 1 82 ? -6.147 14.758 6.189 1.00 95.31 82 SER A C 1
ATOM 676 O O . SER A 1 82 ? -5.748 14.322 5.113 1.00 95.31 82 SER A O 1
ATOM 678 N N . GLU A 1 83 ? -5.311 15.273 7.088 1.00 94.25 83 GLU A N 1
ATOM 679 C CA . GLU A 1 83 ? -3.864 15.343 6.891 1.00 94.25 83 GLU A CA 1
ATOM 680 C C . GLU A 1 83 ? -3.258 13.942 6.708 1.00 94.25 83 GLU A C 1
ATOM 682 O O . GLU A 1 83 ? -2.477 13.719 5.784 1.00 94.25 83 GLU A O 1
ATOM 687 N N . THR A 1 84 ? -3.680 12.968 7.517 1.00 93.44 84 THR A N 1
ATOM 688 C CA . THR A 1 84 ? -3.258 11.565 7.379 1.00 93.44 84 THR A CA 1
ATOM 689 C C . THR A 1 84 ? -3.627 11.003 6.005 1.00 93.44 84 THR A C 1
ATOM 691 O O . THR A 1 84 ? -2.791 10.387 5.340 1.00 93.44 84 THR A O 1
ATOM 694 N N . LEU A 1 85 ? -4.852 11.264 5.538 1.00 95.25 85 LEU A N 1
ATOM 695 C CA . LEU A 1 85 ? -5.300 10.843 4.212 1.00 95.25 85 LEU A CA 1
ATOM 696 C C . LEU A 1 85 ? -4.487 11.503 3.089 1.00 95.25 85 LEU A C 1
ATOM 698 O O . LEU A 1 85 ? -4.127 10.824 2.131 1.00 95.25 85 LEU A O 1
ATOM 702 N N . GLN A 1 86 ? -4.152 12.791 3.205 1.00 95.81 86 GLN A N 1
ATOM 703 C CA . GLN A 1 86 ? -3.320 13.493 2.219 1.00 95.81 86 GLN A CA 1
ATOM 704 C C . GLN A 1 86 ? -1.951 12.819 2.057 1.00 95.81 86 GLN A C 1
ATOM 706 O O . GLN A 1 86 ? -1.532 12.548 0.932 1.00 95.81 86 GLN A O 1
ATOM 711 N N . TRP A 1 87 ? -1.280 12.479 3.162 1.00 94.75 87 TRP A N 1
ATOM 712 C CA . TRP A 1 87 ? 0.020 11.798 3.123 1.00 94.75 87 TRP A CA 1
ATOM 713 C C . TRP A 1 87 ? -0.080 10.347 2.641 1.00 94.75 87 TRP A C 1
ATOM 715 O O . TRP A 1 87 ? 0.780 9.887 1.886 1.00 94.75 87 TRP A O 1
ATOM 725 N N . LEU A 1 88 ? -1.150 9.638 3.008 1.00 95.25 88 LEU A N 1
ATOM 726 C CA . LEU A 1 88 ? -1.427 8.302 2.484 1.00 95.25 88 LEU A CA 1
ATOM 727 C C . LEU A 1 88 ? -1.608 8.338 0.959 1.00 95.25 88 LEU A C 1
ATOM 729 O O . LEU A 1 88 ? -1.019 7.528 0.242 1.00 95.25 88 LEU A O 1
ATOM 733 N N . MET A 1 89 ? -2.361 9.314 0.451 1.00 96.12 89 MET A N 1
ATOM 734 C CA . MET A 1 89 ? -2.562 9.499 -0.985 1.00 96.12 89 MET A CA 1
ATOM 735 C C . MET A 1 89 ? -1.278 9.935 -1.690 1.00 96.12 89 MET A C 1
ATOM 737 O O . MET A 1 89 ? -0.966 9.372 -2.734 1.00 96.12 89 MET A O 1
ATOM 741 N N . PHE A 1 90 ? -0.480 10.829 -1.099 1.00 95.00 90 PHE A N 1
ATOM 742 C CA . PHE A 1 90 ? 0.841 11.199 -1.618 1.00 95.00 90 PHE A CA 1
ATOM 743 C C . PHE A 1 90 ? 1.747 9.974 -1.808 1.00 95.00 90 PHE A C 1
ATOM 745 O O . PHE A 1 90 ? 2.409 9.822 -2.840 1.00 95.00 90 PHE A O 1
ATOM 752 N N . GLN A 1 91 ? 1.727 9.041 -0.852 1.00 94.00 91 GLN A N 1
ATOM 753 C CA . GLN A 1 91 ? 2.457 7.784 -0.974 1.00 94.00 91 GLN A CA 1
ATOM 754 C C . GLN A 1 91 ? 1.901 6.915 -2.117 1.00 94.00 91 GLN A C 1
ATOM 756 O O . GLN A 1 91 ? 2.681 6.344 -2.885 1.00 94.00 91 GLN A O 1
ATOM 761 N N . MET A 1 92 ? 0.578 6.798 -2.242 1.00 94.25 92 MET A N 1
ATOM 762 C CA . MET A 1 92 ? -0.065 5.927 -3.232 1.00 94.25 92 MET A CA 1
ATOM 763 C C . MET A 1 92 ? -0.012 6.454 -4.667 1.00 94.25 92 MET A C 1
ATOM 765 O O . MET A 1 92 ? 0.083 5.644 -5.586 1.00 94.25 92 MET A O 1
ATOM 769 N N . SER A 1 93 ? -0.066 7.771 -4.873 1.00 93.81 93 SER A N 1
ATOM 770 C CA . SER A 1 93 ? -0.074 8.389 -6.204 1.00 93.81 93 SER A CA 1
ATOM 771 C C . SER A 1 93 ? 1.300 8.882 -6.656 1.00 93.81 93 SER A C 1
ATOM 773 O O . SER A 1 93 ? 1.551 8.942 -7.856 1.00 93.81 93 SER A O 1
ATOM 775 N N . GLY A 1 94 ? 2.185 9.233 -5.720 1.00 92.44 94 GLY A N 1
ATOM 776 C CA . GLY A 1 94 ? 3.522 9.750 -6.009 1.00 92.44 94 GLY A CA 1
ATOM 777 C C . GLY A 1 94 ? 4.599 8.699 -5.780 1.00 92.44 94 GLY A C 1
ATOM 778 O O . GLY A 1 94 ? 5.076 8.064 -6.721 1.00 92.44 94 GLY A O 1
ATOM 779 N N . ILE A 1 95 ? 4.973 8.508 -4.511 1.00 91.44 95 ILE A N 1
ATOM 780 C CA . ILE A 1 95 ? 6.145 7.708 -4.113 1.00 91.44 95 ILE A CA 1
ATOM 781 C C . ILE A 1 95 ? 6.081 6.290 -4.689 1.00 91.44 95 ILE A C 1
ATOM 783 O O . ILE A 1 95 ? 7.012 5.843 -5.357 1.00 91.44 95 ILE A O 1
ATOM 787 N N . GLY A 1 96 ? 4.983 5.574 -4.434 1.00 90.06 96 GLY A N 1
ATOM 788 C CA . GLY A 1 96 ? 4.838 4.172 -4.823 1.00 90.06 96 GLY A CA 1
ATOM 789 C C . GLY A 1 96 ? 4.973 3.957 -6.335 1.00 90.06 96 GLY A C 1
ATOM 790 O O . GLY A 1 96 ? 5.813 3.154 -6.749 1.00 90.06 96 GLY A O 1
ATOM 791 N N . PRO A 1 97 ? 4.180 4.655 -7.168 1.00 92.19 97 PRO A N 1
ATOM 792 C CA . PRO A 1 97 ? 4.261 4.533 -8.618 1.00 92.19 97 PRO A CA 1
ATOM 793 C C . PRO A 1 97 ? 5.615 4.950 -9.195 1.00 92.19 97 PRO A C 1
ATOM 795 O O . PRO A 1 97 ? 6.176 4.184 -9.975 1.00 92.19 97 PRO A O 1
ATOM 798 N N . MET A 1 98 ? 6.165 6.109 -8.808 1.00 92.50 98 MET A N 1
ATOM 799 C CA . MET A 1 98 ?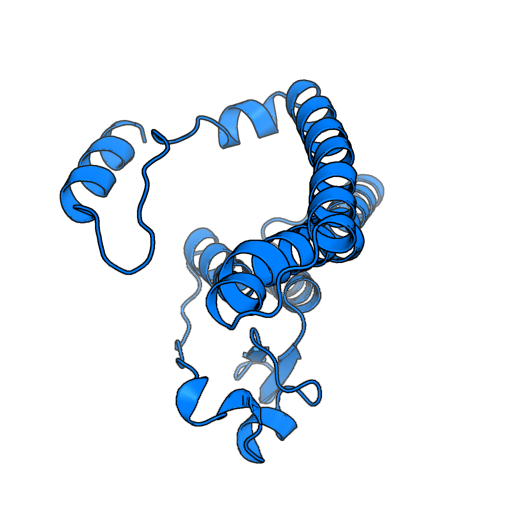 7.410 6.617 -9.405 1.00 92.50 98 MET A CA 1
ATOM 800 C C . MET A 1 98 ? 8.602 5.708 -9.099 1.00 92.50 98 MET A C 1
ATOM 802 O O . MET A 1 98 ? 9.303 5.273 -10.013 1.00 92.50 98 MET A O 1
ATOM 806 N N . MET A 1 99 ? 8.769 5.315 -7.834 1.00 90.25 99 MET A N 1
ATOM 807 C CA . MET A 1 99 ? 9.842 4.396 -7.443 1.00 90.25 99 MET A CA 1
ATOM 808 C C . MET A 1 99 ? 9.628 2.989 -8.002 1.00 90.25 99 MET A C 1
ATOM 810 O O . MET A 1 99 ? 10.589 2.294 -8.327 1.00 90.25 99 MET A O 1
ATOM 814 N N . GLY A 1 100 ? 8.369 2.561 -8.143 1.00 90.06 100 GLY A N 1
ATOM 815 C CA . GLY A 1 100 ? 8.028 1.293 -8.781 1.00 90.06 100 GLY A CA 1
ATOM 816 C C . GLY A 1 100 ? 8.483 1.234 -10.240 1.00 90.06 100 GLY A C 1
ATOM 817 O O . GLY A 1 100 ? 9.023 0.212 -10.661 1.00 90.06 100 GLY A O 1
ATOM 818 N N . GLN A 1 101 ? 8.319 2.329 -10.989 1.00 92.69 101 GLN A N 1
ATOM 819 C CA . GLN A 1 101 ? 8.807 2.429 -12.366 1.00 92.69 101 GLN A CA 1
ATOM 820 C C . GLN A 1 101 ? 10.334 2.492 -12.425 1.00 92.69 101 GLN A C 1
ATOM 822 O O . GLN A 1 101 ? 10.932 1.737 -13.188 1.00 92.69 101 GLN A O 1
ATOM 827 N N . ALA A 1 102 ? 10.974 3.306 -11.576 1.00 89.94 102 ALA A N 1
ATOM 828 C CA . ALA A 1 102 ? 12.436 3.357 -11.498 1.00 89.94 102 ALA A CA 1
ATOM 829 C C . ALA A 1 102 ? 13.032 1.958 -11.251 1.00 89.94 102 ALA A C 1
ATOM 831 O O . ALA A 1 102 ? 13.907 1.505 -11.991 1.00 89.94 102 ALA A O 1
ATOM 832 N N . MET A 1 103 ? 12.477 1.225 -10.278 1.00 90.19 103 MET A N 1
ATOM 833 C CA . MET A 1 103 ? 12.882 -0.148 -9.980 1.00 90.19 103 MET A CA 1
ATOM 834 C C . MET A 1 103 ? 12.630 -1.093 -11.158 1.00 90.19 103 MET A C 1
ATOM 836 O O . MET A 1 103 ? 13.498 -1.906 -11.467 1.00 90.19 103 MET A O 1
ATOM 840 N N . TYR A 1 104 ? 11.486 -0.987 -11.842 1.00 91.88 104 TYR A N 1
ATOM 841 C CA . TYR A 1 104 ? 11.194 -1.822 -13.007 1.00 91.88 104 TYR A CA 1
ATOM 842 C C . TYR A 1 104 ? 12.249 -1.654 -14.106 1.00 91.88 104 TYR A C 1
ATOM 844 O O . TYR A 1 104 ? 12.813 -2.652 -14.558 1.00 91.88 104 TYR A O 1
ATOM 852 N N . PHE A 1 105 ? 12.563 -0.420 -14.512 1.00 92.69 105 PHE A N 1
ATOM 853 C CA . PHE A 1 105 ? 13.520 -0.197 -15.597 1.00 92.69 105 PHE A CA 1
ATOM 854 C C . PHE A 1 105 ? 14.941 -0.646 -15.226 1.00 92.69 105 PHE A C 1
ATOM 856 O O . PHE A 1 105 ? 15.588 -1.324 -16.020 1.00 92.69 105 PHE A O 1
ATOM 863 N N . GLN A 1 106 ? 15.383 -0.367 -13.997 1.00 88.88 106 GLN A N 1
ATOM 864 C CA . GLN A 1 106 ? 16.732 -0.707 -13.526 1.00 88.88 106 GLN A CA 1
ATOM 865 C C . GLN A 1 106 ? 16.917 -2.195 -13.189 1.00 88.88 106 GLN A C 1
ATOM 867 O O . GLN A 1 106 ? 17.979 -2.768 -13.406 1.00 88.88 106 GLN A O 1
ATOM 872 N N . ARG A 1 107 ? 15.913 -2.841 -12.583 1.00 90.56 107 ARG A N 1
ATOM 873 C CA . ARG A 1 107 ? 16.064 -4.187 -11.992 1.00 90.56 107 ARG A CA 1
ATOM 874 C C . ARG A 1 107 ? 15.343 -5.285 -12.757 1.00 90.56 107 ARG A C 1
ATOM 876 O O . ARG A 1 107 ? 15.598 -6.456 -12.493 1.00 90.56 107 ARG A O 1
ATOM 883 N N . ILE A 1 108 ? 14.446 -4.936 -13.678 1.00 90.19 108 ILE A N 1
ATOM 884 C CA . ILE A 1 108 ? 13.664 -5.914 -14.443 1.00 90.19 108 ILE A CA 1
ATOM 885 C C . ILE A 1 108 ? 13.894 -5.752 -15.945 1.00 90.19 108 ILE A C 1
ATOM 887 O O . ILE A 1 108 ? 14.158 -6.752 -16.610 1.00 90.19 108 ILE A O 1
ATOM 891 N N . ALA A 1 109 ? 13.779 -4.538 -16.489 1.00 91.44 109 ALA A N 1
ATOM 892 C CA . ALA A 1 109 ? 13.880 -4.304 -17.930 1.00 91.44 109 ALA A CA 1
ATOM 893 C C . ALA A 1 109 ? 15.330 -4.391 -18.430 1.00 91.44 109 ALA A C 1
ATOM 895 O O . ALA A 1 109 ? 15.601 -5.129 -19.377 1.00 91.44 109 ALA A O 1
ATOM 896 N N . GLU A 1 110 ? 16.269 -3.710 -17.765 1.00 90.12 110 GLU A N 1
ATOM 897 C CA . GLU A 1 110 ? 17.686 -3.711 -18.146 1.00 90.12 110 GLU A CA 1
ATOM 898 C C . GLU A 1 110 ? 18.307 -5.125 -18.162 1.00 90.12 110 GLU A C 1
ATOM 900 O O . GLU A 1 110 ? 18.837 -5.504 -19.209 1.00 90.12 110 GLU A O 1
ATOM 905 N N . PRO A 1 111 ? 18.167 -5.977 -17.120 1.00 92.94 111 PRO A N 1
ATOM 906 C CA . PRO A 1 111 ? 18.677 -7.355 -17.166 1.00 92.94 111 PRO A CA 1
ATOM 907 C C . PRO A 1 111 ? 18.056 -8.234 -18.263 1.00 92.94 111 PRO A C 1
ATOM 909 O O . PRO A 1 111 ? 18.607 -9.279 -18.598 1.00 92.94 111 PRO A O 1
ATOM 912 N N . LYS A 1 112 ? 16.910 -7.830 -18.826 1.00 93.81 112 LYS A N 1
ATOM 913 C CA . LYS A 1 112 ? 16.252 -8.501 -19.959 1.00 93.81 112 LYS A CA 1
ATOM 914 C C . LYS A 1 112 ? 16.653 -7.918 -21.320 1.00 93.81 112 LYS A C 1
ATOM 916 O O . LYS A 1 112 ? 16.068 -8.298 -22.328 1.00 93.81 112 LYS A O 1
ATOM 921 N N . GLY A 1 113 ? 17.620 -7.000 -21.362 1.00 94.31 113 GLY A N 1
ATOM 922 C CA . GLY A 1 113 ? 18.082 -6.351 -22.591 1.00 94.31 113 GLY A CA 1
ATOM 923 C C . GLY A 1 113 ? 17.199 -5.192 -23.065 1.00 94.31 113 GLY A C 1
ATOM 924 O O . GLY A 1 113 ? 17.372 -4.717 -24.183 1.00 94.31 113 GLY A O 1
ATOM 925 N N . HIS A 1 114 ? 16.268 -4.714 -22.236 1.00 94.44 114 HIS A N 1
ATOM 926 C CA . HIS A 1 114 ? 15.381 -3.585 -22.541 1.00 94.44 114 HIS A CA 1
ATOM 927 C C . HIS A 1 114 ? 15.809 -2.327 -21.781 1.00 94.44 114 HIS A C 1
ATOM 929 O O . HIS A 1 114 ? 15.014 -1.721 -21.060 1.00 94.44 114 HIS A O 1
ATOM 935 N N . ARG A 1 115 ? 17.090 -1.965 -21.887 1.00 93.88 115 ARG A N 1
ATOM 936 C CA . ARG A 1 115 ? 17.606 -0.751 -21.256 1.00 93.88 115 ARG A CA 1
ATOM 937 C C . ARG A 1 115 ? 17.095 0.487 -21.995 1.00 93.88 115 ARG A C 1
ATOM 939 O O . ARG A 1 115 ? 17.232 0.583 -23.210 1.00 93.88 115 ARG A O 1
ATOM 946 N N . ASP A 1 116 ? 16.541 1.425 -21.234 1.00 95.25 116 ASP A N 1
ATOM 947 C CA . ASP A 1 116 ? 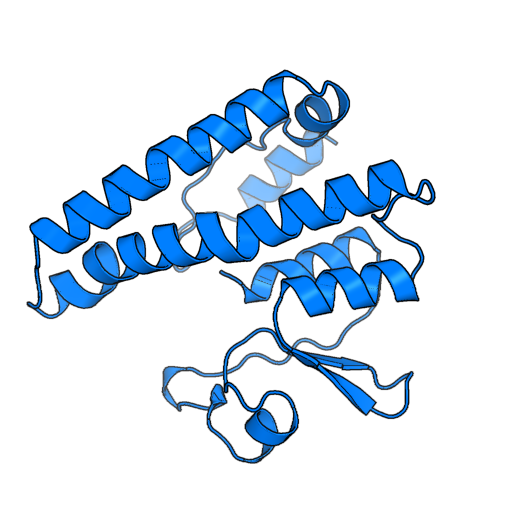16.052 2.721 -21.705 1.00 95.25 116 ASP A CA 1
ATOM 948 C C . ASP A 1 116 ? 16.572 3.805 -20.752 1.00 95.25 116 ASP A C 1
ATOM 950 O O . ASP A 1 116 ? 16.055 3.978 -19.644 1.00 95.25 116 ASP A O 1
ATOM 954 N N . ASP A 1 117 ? 17.639 4.494 -21.162 1.00 94.94 117 ASP A N 1
ATOM 955 C CA . ASP A 1 117 ? 18.300 5.499 -20.324 1.00 94.94 117 ASP A CA 1
ATOM 956 C C . ASP A 1 117 ? 17.384 6.698 -20.033 1.00 94.94 117 ASP A C 1
ATOM 958 O O . ASP A 1 117 ? 17.402 7.218 -18.918 1.00 94.94 117 ASP A O 1
ATOM 962 N N . PHE A 1 118 ? 16.519 7.085 -20.980 1.00 95.75 118 PHE A N 1
ATOM 963 C CA . PHE A 1 118 ? 15.574 8.187 -20.790 1.00 95.75 118 PHE A CA 1
ATOM 964 C C . PHE A 1 118 ? 14.526 7.842 -19.729 1.00 95.75 118 PHE A C 1
ATOM 966 O O . PHE A 1 118 ? 14.239 8.649 -18.843 1.00 95.75 118 PHE A O 1
ATOM 973 N N . ALA A 1 119 ? 13.964 6.631 -19.783 1.00 94.25 119 ALA A N 1
ATOM 974 C CA . ALA A 1 119 ? 13.006 6.178 -18.781 1.00 94.25 119 ALA A CA 1
ATOM 975 C C . ALA A 1 119 ? 13.654 6.061 -17.391 1.00 94.25 119 ALA A C 1
ATOM 977 O O . ALA A 1 119 ? 13.077 6.523 -16.402 1.00 94.25 119 ALA A O 1
ATOM 978 N N . ILE A 1 120 ? 14.860 5.486 -17.307 1.00 91.06 120 ILE A N 1
ATOM 979 C CA . ILE A 1 120 ? 15.604 5.366 -16.045 1.00 91.06 120 ILE A CA 1
ATOM 980 C C . ILE A 1 120 ? 15.872 6.749 -15.445 1.00 91.06 120 ILE A C 1
ATOM 982 O O . ILE A 1 120 ? 15.582 6.961 -14.263 1.00 91.06 120 ILE A O 1
ATOM 986 N N . GLU A 1 121 ? 16.394 7.686 -16.238 1.00 94.31 121 GLU A N 1
ATOM 987 C CA . GLU A 1 121 ? 16.679 9.051 -15.795 1.00 94.31 121 GLU A CA 1
ATOM 988 C C . GLU A 1 121 ? 15.406 9.753 -15.323 1.00 94.31 121 GLU A C 1
ATOM 990 O O . GLU A 1 121 ? 15.366 10.250 -14.197 1.00 94.31 121 GLU A O 1
ATOM 995 N N . ARG A 1 122 ? 14.331 9.705 -16.121 1.00 94.88 122 ARG A N 1
ATOM 996 C CA . ARG A 1 122 ? 13.039 10.305 -15.776 1.00 94.88 122 ARG A CA 1
ATOM 997 C C . ARG A 1 122 ? 12.526 9.811 -14.426 1.00 94.88 122 ARG A C 1
ATOM 999 O O . ARG A 1 122 ? 12.273 10.622 -13.542 1.00 94.88 122 ARG A O 1
ATOM 1006 N N . TYR A 1 123 ? 12.368 8.501 -14.234 1.00 92.62 123 TYR A N 1
ATOM 1007 C CA . TYR A 1 123 ? 11.768 7.987 -12.994 1.00 92.62 123 TYR A CA 1
ATOM 1008 C C . TYR A 1 123 ? 12.689 8.125 -11.776 1.00 92.62 123 TYR A C 1
ATOM 1010 O O . TYR A 1 123 ? 12.201 8.270 -10.652 1.00 92.62 123 TYR A O 1
ATOM 1018 N N . THR A 1 124 ? 14.009 8.132 -11.978 1.00 89.00 124 THR A N 1
ATOM 1019 C CA . THR A 1 124 ? 14.972 8.427 -10.905 1.00 89.00 124 THR A CA 1
ATOM 1020 C C . THR A 1 124 ? 14.888 9.896 -10.490 1.00 89.00 124 THR A C 1
ATOM 1022 O O . THR A 1 124 ? 14.813 10.192 -9.296 1.00 89.00 124 THR A O 1
ATOM 1025 N N . ALA A 1 125 ? 14.843 10.812 -11.461 1.00 90.75 125 ALA A N 1
ATOM 1026 C CA . ALA A 1 125 ? 14.736 12.245 -11.220 1.00 90.75 125 ALA A CA 1
ATOM 1027 C C . ALA A 1 125 ? 13.407 12.615 -10.547 1.00 90.75 125 ALA A C 1
ATOM 1029 O O . ALA A 1 125 ? 13.426 13.358 -9.576 1.00 90.75 125 ALA A O 1
ATOM 1030 N N . GLU A 1 126 ? 12.280 12.038 -10.974 1.00 91.06 126 GLU A N 1
ATOM 1031 C CA . GLU A 1 126 ? 10.957 12.276 -10.365 1.00 91.06 126 GLU A CA 1
ATOM 1032 C C . GLU A 1 126 ? 10.844 11.707 -8.937 1.00 91.06 126 GLU A C 1
ATOM 1034 O O . GLU A 1 126 ? 10.089 12.215 -8.108 1.00 91.06 126 GLU A O 1
ATOM 1039 N N . SER A 1 127 ? 11.614 10.665 -8.602 1.00 88.69 127 SER A N 1
ATOM 1040 C CA . SER A 1 127 ? 11.598 10.076 -7.255 1.00 88.69 127 SER A CA 1
ATOM 1041 C C . SER A 1 127 ? 12.279 10.964 -6.206 1.00 88.69 127 SER A C 1
ATOM 1043 O O . SER A 1 127 ? 11.911 10.913 -5.031 1.00 88.69 127 SER A O 1
ATOM 1045 N N . ARG A 1 128 ? 13.260 11.786 -6.606 1.00 88.75 128 ARG A N 1
ATOM 1046 C CA . ARG A 1 128 ? 14.038 12.632 -5.685 1.00 88.75 128 ARG A CA 1
ATOM 1047 C C . ARG A 1 128 ? 13.194 13.736 -5.026 1.00 88.75 128 ARG A C 1
ATOM 1049 O O . ARG A 1 128 ? 13.161 13.746 -3.797 1.00 88.75 128 ARG A O 1
ATOM 1056 N N . PRO A 1 129 ? 12.462 14.597 -5.761 1.00 92.06 129 PRO A N 1
ATOM 1057 C CA . PRO A 1 129 ? 11.619 15.625 -5.151 1.00 92.06 129 PRO A CA 1
ATOM 1058 C C . PRO A 1 129 ? 10.578 15.049 -4.188 1.00 92.06 129 PRO A C 1
ATOM 1060 O O . PRO A 1 129 ? 10.280 15.647 -3.159 1.00 92.06 129 PRO A O 1
ATOM 1063 N N . LEU A 1 130 ? 10.043 13.857 -4.476 1.00 91.25 130 LEU A N 1
ATOM 1064 C CA . LEU A 1 130 ? 9.082 13.193 -3.592 1.00 91.25 130 LEU A CA 1
ATOM 1065 C C . LEU A 1 130 ? 9.704 12.801 -2.243 1.00 91.25 130 LEU A C 1
ATOM 1067 O O . LEU A 1 130 ? 9.058 12.939 -1.203 1.00 91.25 130 LEU A O 1
ATOM 1071 N N . LEU A 1 131 ? 10.953 12.327 -2.257 1.00 88.88 131 LEU A N 1
ATOM 1072 C CA . LEU A 1 131 ? 11.713 12.039 -1.039 1.00 88.88 131 LEU A CA 1
ATOM 1073 C C . LEU A 1 131 ? 12.091 13.314 -0.287 1.00 88.88 131 LEU A C 1
ATOM 1075 O O . LEU A 1 131 ? 12.041 13.318 0.938 1.00 88.88 131 LEU A O 1
ATOM 1079 N N . GLU A 1 132 ? 12.422 14.394 -0.993 1.00 90.75 132 GLU A N 1
ATOM 1080 C CA . GLU A 1 132 ? 12.717 15.695 -0.383 1.00 90.75 132 GLU A CA 1
ATOM 1081 C C . GLU A 1 132 ? 11.485 16.261 0.336 1.00 90.75 132 GLU A C 1
ATOM 1083 O O . GLU A 1 132 ? 11.579 16.627 1.506 1.00 90.75 132 GLU A O 1
ATOM 1088 N N . VAL A 1 133 ? 10.306 16.224 -0.300 1.00 91.88 133 VAL A N 1
ATOM 1089 C CA . VAL A 1 133 ? 9.028 16.608 0.328 1.00 91.88 133 VAL A CA 1
ATOM 1090 C C . VAL A 1 133 ? 8.766 15.787 1.593 1.00 91.88 133 VAL A C 1
ATOM 1092 O O . VAL A 1 133 ? 8.377 16.342 2.624 1.00 91.88 133 VAL A O 1
ATOM 1095 N N . LEU A 1 134 ? 8.997 14.471 1.537 1.00 88.38 134 LEU A N 1
ATOM 1096 C CA . LEU A 1 134 ? 8.840 13.597 2.697 1.00 88.38 134 LEU A CA 1
ATOM 1097 C C . LEU A 1 134 ? 9.845 13.940 3.810 1.00 88.38 134 LEU A C 1
ATOM 1099 O O . LEU A 1 134 ? 9.453 14.021 4.973 1.00 88.38 134 LEU A O 1
ATOM 1103 N N . ASN A 1 135 ? 11.112 14.175 3.468 1.00 86.56 135 ASN A N 1
ATOM 1104 C CA . ASN A 1 135 ? 12.164 14.501 4.428 1.00 86.56 135 ASN A CA 1
ATOM 1105 C C . ASN A 1 135 ? 11.888 15.829 5.143 1.00 86.56 135 ASN A C 1
ATOM 1107 O O . ASN A 1 135 ? 11.847 15.870 6.370 1.00 86.56 135 ASN A O 1
ATOM 1111 N N . THR A 1 136 ? 11.590 16.892 4.391 1.00 88.88 136 THR A N 1
ATOM 1112 C CA . THR A 1 136 ? 11.227 18.197 4.964 1.00 88.88 136 THR A CA 1
ATOM 1113 C C . THR A 1 136 ? 10.026 18.078 5.894 1.00 88.88 136 THR A C 1
ATOM 1115 O O . THR A 1 136 ? 9.982 18.695 6.959 1.00 88.88 136 THR A O 1
ATOM 1118 N N . ARG A 1 137 ? 9.041 17.255 5.523 1.00 86.06 137 ARG A N 1
ATOM 1119 C CA . ARG A 1 137 ? 7.877 17.020 6.371 1.00 86.06 137 ARG A CA 1
ATOM 1120 C C . ARG A 1 137 ? 8.238 16.337 7.690 1.00 86.06 137 ARG A C 1
ATOM 1122 O O . ARG A 1 137 ? 7.703 16.712 8.733 1.00 86.06 137 ARG A O 1
ATOM 1129 N N . ILE A 1 138 ? 9.088 15.318 7.632 1.00 83.50 138 ILE A N 1
ATOM 1130 C CA . ILE A 1 138 ? 9.550 14.566 8.800 1.00 83.50 138 ILE A CA 1
ATOM 1131 C C . ILE A 1 138 ? 10.303 15.482 9.769 1.00 83.50 138 ILE A C 1
ATOM 1133 O O . ILE A 1 138 ? 10.003 15.477 10.962 1.00 83.50 138 ILE A O 1
ATOM 1137 N N . GLU A 1 139 ? 11.225 16.302 9.262 1.00 81.75 139 GLU A N 1
ATOM 1138 C CA . GLU A 1 139 ? 12.044 17.220 10.068 1.00 81.75 139 GLU A CA 1
ATOM 1139 C C . GLU A 1 139 ? 11.194 18.218 10.867 1.00 81.75 139 GLU A C 1
ATOM 1141 O O . GLU A 1 139 ? 11.546 18.607 11.979 1.00 81.75 139 GLU A O 1
ATOM 1146 N N . GLN A 1 140 ? 10.026 18.589 10.340 1.00 83.75 140 GLN A N 1
ATOM 1147 C CA . GLN A 1 140 ? 9.084 19.495 10.997 1.00 83.75 140 GLN A CA 1
ATOM 1148 C C . GLN A 1 140 ? 8.226 18.820 12.085 1.00 83.75 140 GLN A C 1
ATOM 1150 O O . GLN A 1 140 ? 7.439 19.504 12.743 1.00 83.75 140 GLN A O 1
ATOM 1155 N N . ARG A 1 141 ? 8.331 17.497 12.296 1.00 73.12 141 ARG A N 1
ATOM 1156 C CA . ARG A 1 141 ? 7.500 16.747 13.258 1.00 73.12 141 ARG A CA 1
ATOM 1157 C C . ARG A 1 141 ? 8.351 15.945 14.258 1.00 73.12 141 ARG A C 1
ATOM 1159 O O . ARG A 1 141 ? 8.752 14.817 13.965 1.00 73.12 141 ARG A O 1
ATOM 1166 N N . PRO A 1 142 ? 8.518 16.439 15.503 1.00 61.78 142 PRO A N 1
ATOM 1167 C CA . PRO A 1 142 ? 9.278 15.745 16.551 1.00 61.78 142 PRO A CA 1
ATOM 1168 C C . PRO A 1 142 ? 8.792 14.317 16.858 1.00 61.78 142 PRO A C 1
ATOM 1170 O O . PRO A 1 142 ? 9.598 13.428 17.124 1.00 61.78 142 PRO A O 1
ATOM 1173 N N . ALA A 1 143 ? 7.479 14.067 16.784 1.00 60.03 143 ALA A N 1
ATOM 1174 C CA . ALA A 1 143 ? 6.909 12.731 16.987 1.00 60.03 143 ALA A CA 1
ATOM 1175 C C . ALA A 1 143 ? 7.342 11.733 15.896 1.00 60.03 143 ALA A C 1
ATOM 1177 O O . ALA A 1 143 ? 7.607 10.570 16.190 1.00 60.03 143 ALA A O 1
ATOM 1178 N N . THR A 1 144 ? 7.464 12.195 14.649 1.00 56.78 144 THR A N 1
ATOM 1179 C CA . THR A 1 144 ? 7.908 11.376 13.514 1.00 56.78 144 THR A CA 1
ATOM 1180 C C . THR A 1 144 ? 9.411 11.112 13.585 1.00 56.78 144 THR A C 1
ATOM 1182 O O . THR A 1 144 ? 9.835 9.991 13.338 1.00 56.78 144 THR A O 1
ATOM 1185 N N . MET A 1 145 ? 10.206 12.087 14.037 1.00 50.59 145 MET A N 1
ATOM 1186 C CA . MET A 1 145 ? 11.639 11.907 14.311 1.00 50.59 145 MET A CA 1
ATOM 1187 C C . MET A 1 145 ? 11.918 10.840 15.383 1.00 50.59 145 MET A C 1
ATOM 1189 O O . MET A 1 145 ? 12.878 10.089 15.256 1.00 50.59 145 MET A O 1
ATOM 1193 N N . LYS A 1 146 ? 11.060 10.724 16.408 1.00 47.50 146 LYS A N 1
ATOM 1194 C CA . LYS A 1 146 ? 11.158 9.670 17.436 1.00 47.50 146 LYS A CA 1
ATOM 1195 C C . LYS A 1 146 ? 10.747 8.283 16.913 1.00 47.50 146 LYS A C 1
ATOM 1197 O O . LYS A 1 146 ? 11.311 7.281 17.335 1.00 47.50 146 LYS A O 1
ATOM 1202 N N . ALA A 1 147 ? 9.788 8.214 15.989 1.00 50.00 147 ALA A N 1
ATOM 1203 C CA . ALA A 1 147 ? 9.425 6.965 15.307 1.00 50.00 147 ALA A CA 1
ATOM 1204 C C . ALA A 1 147 ? 10.474 6.539 14.256 1.00 50.00 147 ALA A C 1
ATOM 1206 O O . ALA A 1 147 ? 10.606 5.360 13.950 1.00 50.00 147 ALA A O 1
ATOM 1207 N N . LEU A 1 148 ? 11.239 7.502 13.732 1.00 48.69 148 LEU A N 1
ATOM 1208 C CA . LEU A 1 148 ? 12.332 7.322 12.775 1.00 48.69 148 LEU A CA 1
ATOM 1209 C C . LEU A 1 148 ? 13.705 7.261 13.443 1.00 48.69 148 LEU A C 1
ATOM 1211 O O . LEU A 1 148 ? 14.704 7.549 12.787 1.00 48.69 148 LEU A O 1
ATOM 1215 N N . THR A 1 149 ? 13.806 6.867 14.715 1.00 50.16 149 THR A N 1
ATOM 1216 C CA . THR A 1 149 ? 15.090 6.356 15.214 1.00 50.16 149 THR A CA 1
ATOM 1217 C C . THR A 1 149 ? 15.399 5.098 14.408 1.00 50.16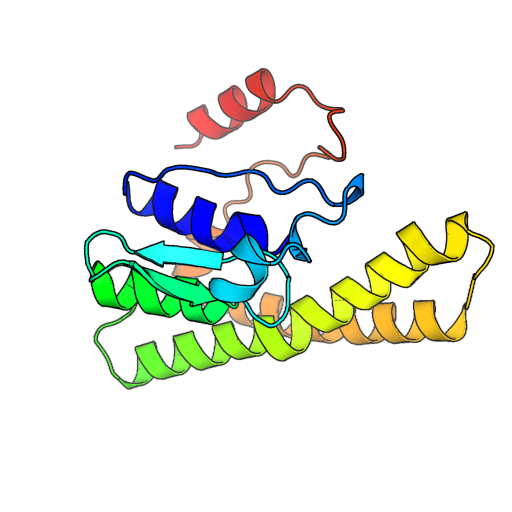 149 THR A C 1
ATOM 1219 O O . THR A 1 149 ? 14.923 4.012 14.726 1.00 50.16 149 THR A O 1
ATOM 1222 N N . ILE A 1 150 ? 16.088 5.288 13.280 1.00 46.81 150 ILE A N 1
ATOM 1223 C CA . ILE A 1 150 ? 16.278 4.263 12.263 1.00 46.81 150 ILE A CA 1
ATOM 1224 C C . ILE A 1 150 ? 17.046 3.120 12.943 1.00 46.81 150 ILE A C 1
ATOM 1226 O O . ILE A 1 150 ? 18.156 3.354 13.439 1.00 46.81 150 ILE A O 1
ATOM 1230 N N . PRO A 1 151 ? 16.492 1.895 12.998 1.00 51.31 151 PRO A N 1
ATOM 1231 C CA . PRO A 1 151 ? 17.333 0.728 13.207 1.00 51.31 151 PRO A CA 1
ATOM 1232 C C . PRO A 1 151 ? 18.415 0.754 12.121 1.00 51.31 151 PRO A C 1
ATOM 1234 O O . PRO A 1 151 ? 18.115 1.154 10.999 1.00 51.31 151 PRO A O 1
ATOM 1237 N N . GLU A 1 152 ? 19.666 0.402 12.431 1.00 46.16 152 GLU A N 1
ATOM 1238 C CA . GLU A 1 152 ? 20.756 0.487 11.444 1.00 46.16 152 GLU A CA 1
ATOM 1239 C C . GLU A 1 152 ? 20.318 -0.127 10.108 1.00 46.16 152 GLU A C 1
ATOM 1241 O O . GLU A 1 152 ? 19.908 -1.289 10.056 1.00 46.16 152 GLU A O 1
ATOM 1246 N N . ALA A 1 153 ? 20.340 0.684 9.044 1.00 43.06 153 ALA A N 1
ATOM 1247 C CA . ALA A 1 153 ? 19.920 0.239 7.726 1.00 43.06 153 ALA A CA 1
ATOM 1248 C C . ALA A 1 153 ? 20.828 -0.914 7.289 1.00 43.06 153 ALA A C 1
ATOM 1250 O O . ALA A 1 153 ? 22.047 -0.759 7.238 1.00 43.06 153 ALA A O 1
ATOM 1251 N N . PHE A 1 154 ? 20.236 -2.060 6.959 1.00 51.00 154 PHE A N 1
ATOM 1252 C CA . PHE A 1 154 ? 20.975 -3.207 6.453 1.00 51.00 154 PHE A CA 1
ATOM 1253 C C . PHE A 1 154 ? 20.383 -3.689 5.138 1.00 51.00 154 PHE A C 1
ATOM 1255 O O . PHE A 1 154 ? 19.170 -3.707 4.923 1.00 51.00 154 PHE A O 1
ATOM 1262 N N . THR A 1 155 ? 21.266 -4.080 4.230 1.00 41.22 155 THR A N 1
ATOM 1263 C CA . THR A 1 155 ? 20.902 -4.789 3.011 1.00 41.22 155 THR A CA 1
ATOM 1264 C C . THR A 1 155 ? 20.455 -6.197 3.374 1.00 41.22 155 THR A C 1
ATOM 1266 O O . THR A 1 155 ? 21.286 -7.065 3.611 1.00 41.22 155 THR A O 1
ATOM 1269 N N . ALA A 1 156 ? 19.143 -6.415 3.392 1.00 43.94 156 ALA A N 1
ATOM 1270 C CA . ALA A 1 156 ? 18.553 -7.729 3.192 1.00 43.94 156 ALA A CA 1
ATOM 1271 C C . ALA A 1 156 ? 17.668 -7.659 1.948 1.00 43.94 156 ALA A C 1
ATOM 1273 O O . ALA A 1 156 ? 16.533 -7.186 1.979 1.00 43.94 156 ALA A O 1
ATOM 1274 N N . PHE A 1 157 ? 18.223 -8.090 0.820 1.00 39.12 157 PHE A N 1
ATOM 1275 C CA . PHE A 1 157 ? 17.495 -8.279 -0.428 1.00 39.12 157 PHE A CA 1
ATOM 1276 C C . PHE A 1 157 ? 17.666 -9.745 -0.833 1.00 39.12 157 PHE A C 1
ATOM 1278 O O . PHE A 1 157 ? 18.784 -10.228 -0.926 1.00 39.12 157 PHE A O 1
ATOM 1285 N N . PHE A 1 158 ? 16.554 -10.452 -1.059 1.00 36.97 158 PHE A N 1
ATOM 1286 C CA . PHE A 1 158 ? 16.537 -11.836 -1.565 1.00 36.97 158 PHE A CA 1
ATOM 1287 C C . PHE A 1 158 ? 17.273 -12.892 -0.715 1.00 36.97 158 PHE A C 1
ATOM 1289 O O . PHE A 1 158 ? 17.897 -13.795 -1.259 1.00 36.97 158 PHE A O 1
ATOM 1296 N N . GLY A 1 159 ? 17.146 -12.837 0.614 1.00 45.72 159 GLY A N 1
ATOM 1297 C CA . GLY A 1 159 ? 17.611 -13.925 1.490 1.00 45.72 159 GLY A CA 1
ATOM 1298 C C . GLY A 1 159 ? 19.106 -13.911 1.815 1.00 45.72 159 GLY A C 1
ATOM 1299 O O . GLY A 1 159 ? 19.579 -14.822 2.486 1.00 45.72 159 GLY A O 1
ATOM 1300 N N . GLU A 1 160 ? 19.838 -12.876 1.406 1.00 42.78 160 GLU A N 1
ATOM 1301 C CA . GLU A 1 160 ? 21.193 -12.623 1.896 1.00 42.78 160 GLU A CA 1
ATOM 1302 C C . GLU A 1 160 ? 21.148 -11.640 3.078 1.00 42.78 160 GLU A C 1
ATOM 1304 O O . GLU A 1 160 ? 20.698 -10.502 2.933 1.00 42.78 160 GLU A O 1
ATOM 1309 N N . GLY A 1 161 ? 21.579 -12.106 4.259 1.00 58.62 161 GLY A N 1
ATOM 1310 C CA . GLY A 1 161 ? 21.674 -11.329 5.503 1.00 58.62 161 GLY A CA 1
ATOM 1311 C C . GLY A 1 161 ? 21.330 -12.144 6.762 1.00 58.62 161 GLY A C 1
ATOM 1312 O O . GLY A 1 161 ? 20.418 -12.965 6.744 1.00 58.62 161 GLY A O 1
ATOM 1313 N N . ASP A 1 162 ? 22.051 -11.916 7.865 1.00 61.59 162 ASP A N 1
ATOM 1314 C CA . ASP A 1 162 ? 21.822 -12.578 9.164 1.00 61.59 162 ASP A CA 1
ATOM 1315 C C . ASP A 1 162 ? 20.712 -11.859 9.953 1.00 61.59 162 ASP A C 1
ATOM 1317 O O . ASP A 1 162 ? 20.955 -10.920 10.714 1.00 61.59 162 ASP A O 1
ATOM 1321 N N . ILE A 1 163 ? 19.466 -12.269 9.708 1.00 60.88 163 ILE A N 1
ATOM 1322 C CA . ILE A 1 163 ? 18.258 -11.628 10.249 1.00 60.88 163 ILE A CA 1
ATOM 1323 C C . ILE A 1 163 ? 18.199 -11.726 11.783 1.00 60.88 163 ILE A C 1
ATOM 1325 O O . ILE A 1 163 ? 17.831 -10.748 12.435 1.00 60.88 163 ILE A O 1
ATOM 1329 N N . GLU A 1 164 ? 18.596 -12.859 12.368 1.00 64.12 164 GLU A N 1
ATOM 1330 C CA . GLU A 1 164 ? 18.523 -13.097 13.818 1.00 64.12 164 GLU A CA 1
ATOM 1331 C C . GLU A 1 164 ? 19.488 -12.193 14.588 1.00 64.12 164 GLU A C 1
ATOM 1333 O O . GLU A 1 164 ? 19.110 -11.537 15.567 1.00 64.12 164 GLU A O 1
ATOM 1338 N N . LYS A 1 165 ? 20.730 -12.075 14.105 1.00 64.12 165 LYS A N 1
ATOM 1339 C CA . LYS A 1 165 ? 21.704 -11.151 14.686 1.00 64.12 165 LYS A CA 1
ATOM 1340 C C . LYS A 1 165 ? 21.204 -9.709 14.619 1.00 64.12 165 LYS A C 1
ATOM 1342 O O . LYS A 1 165 ? 21.344 -8.972 15.596 1.00 64.12 165 LYS A O 1
ATOM 1347 N N . MET A 1 166 ? 20.571 -9.315 13.518 1.00 57.91 166 MET A N 1
ATOM 1348 C CA . MET A 1 166 ? 20.074 -7.949 13.321 1.00 57.91 166 MET A CA 1
ATOM 1349 C C . MET A 1 166 ? 18.843 -7.629 14.175 1.00 57.91 166 MET A C 1
ATOM 1351 O O . MET A 1 166 ? 18.758 -6.539 14.746 1.00 57.91 166 MET A O 1
ATOM 1355 N N . GLN A 1 167 ? 17.926 -8.584 14.345 1.00 58.81 167 GLN A N 1
ATOM 1356 C CA . GLN A 1 167 ? 16.822 -8.459 15.297 1.00 58.81 167 GLN A CA 1
ATOM 1357 C C . GLN A 1 167 ? 17.355 -8.264 16.721 1.00 58.81 167 GLN A C 1
ATOM 1359 O O . GLN A 1 167 ? 16.912 -7.352 17.411 1.00 58.81 167 GLN A O 1
ATOM 1364 N N . SER A 1 168 ? 18.381 -9.017 17.135 1.00 62.81 168 SER A N 1
ATOM 1365 C CA . SER A 1 168 ? 18.973 -8.879 18.476 1.00 62.81 168 SER A CA 1
ATOM 1366 C C . SER A 1 168 ? 19.604 -7.500 18.751 1.00 62.81 168 SER A C 1
ATOM 1368 O O . SER A 1 168 ? 19.591 -7.029 19.891 1.00 62.81 168 SER A O 1
ATOM 1370 N N . VAL A 1 169 ? 20.134 -6.828 17.720 1.00 57.34 169 VAL A N 1
ATOM 1371 C CA . VAL A 1 169 ? 20.722 -5.478 17.822 1.00 57.34 169 VAL A CA 1
ATOM 1372 C C . VAL A 1 169 ? 19.637 -4.413 17.976 1.00 57.34 169 VAL A C 1
ATOM 1374 O O . VAL A 1 169 ? 19.805 -3.469 18.749 1.00 57.34 169 VAL A O 1
ATOM 1377 N N . ASN A 1 170 ? 18.514 -4.577 17.279 1.00 50.84 170 ASN A N 1
ATOM 1378 C CA . ASN A 1 170 ? 17.406 -3.628 17.323 1.00 50.84 170 ASN A CA 1
ATOM 1379 C C . ASN A 1 170 ? 16.517 -3.821 18.559 1.00 50.84 170 ASN A C 1
ATOM 1381 O O . ASN A 1 170 ? 16.079 -2.832 19.136 1.00 50.84 170 ASN A O 1
ATOM 1385 N N . VAL A 1 171 ? 16.335 -5.060 19.033 1.00 54.53 171 VAL A N 1
ATOM 1386 C CA . VAL A 1 171 ? 15.577 -5.374 20.261 1.00 54.53 171 VAL A CA 1
ATOM 1387 C C . VAL A 1 171 ? 16.194 -4.722 21.501 1.00 54.53 171 VAL A C 1
ATOM 1389 O O . VAL A 1 171 ? 15.464 -4.314 22.387 1.00 54.53 171 VAL A O 1
ATOM 1392 N N . LYS A 1 172 ? 17.521 -4.549 21.564 1.00 47.81 172 LYS A N 1
ATOM 1393 C CA . LYS A 1 172 ? 18.193 -3.870 22.693 1.00 47.81 172 LYS A CA 1
ATOM 1394 C C . LYS A 1 172 ? 18.003 -2.348 22.730 1.00 47.81 172 LYS A C 1
ATOM 1396 O O . LYS A 1 172 ? 18.470 -1.714 23.675 1.00 47.81 172 LYS A O 1
ATOM 1401 N N . LYS A 1 173 ? 17.429 -1.753 21.681 1.00 46.62 173 LYS A N 1
ATOM 1402 C CA . LYS A 1 173 ? 17.181 -0.305 21.579 1.00 46.62 173 LYS A CA 1
ATOM 1403 C C . LYS A 1 173 ? 15.731 0.077 21.907 1.00 46.62 173 LYS A C 1
ATOM 1405 O O . LYS A 1 173 ? 15.445 1.272 21.972 1.00 46.62 173 LYS A O 1
ATOM 1410 N N . PHE A 1 174 ? 14.869 -0.916 22.128 1.00 40.91 174 PHE A N 1
ATOM 1411 C CA . PHE A 1 174 ? 13.536 -0.786 22.717 1.00 40.91 174 PHE A CA 1
ATOM 1412 C C . PHE A 1 174 ? 13.558 -1.314 24.157 1.00 40.91 174 PHE A C 1
ATOM 1414 O O . PHE A 1 174 ? 12.684 -0.878 24.937 1.00 40.91 174 PHE A O 1
#

Sequence (174 aa):
MNGWKPVIFLEEAEIGYDLITIDFSKKEQKSDWFLKINPNGRIPAIVDRTNSDFSVFESAAILWYLAEKYGKFLPHDKNEKSETLQWLMFQMSGIGPMMGQAMYFQRIAEPKGHRDDFAIERYTAESRPLLEVLNTRIEQRPATMKALTIPEAFTAFFGEGDIEKMQSVNVKKF

pLDDT: mean 85.71, std 17.36, range [36.97, 98.5]

Secondary structure (DSSP, 8-state):
-TTHHHHHHHHHTT---------TTTTGGGSHHHHHH-TT--S-EEEETTTTTEEEESHHHHHHHHHHHHT-SS-SSHHHHHHHHHHHHHIIIIIHHHHHHHHHIIIIIGGGT---HHHHHHHHHHHHHHHHHHHHHHHT-HHHHHHT-PPPP---BTTBS-HHHHHHHHHTT-

Foldseek 3Di:
DLQCLLVVVCVVLVHDDDDDDADVVVLSLPDPVNCVQPVVSDDDKDFDPVVVRDIDDDSLRSSVVVCVVSVPPADPDPVSNVVVVVVSVLCVVQQVVLVVQLCCQPPPCVVVVNHDPVSNCVSVVSNVVSVVVVVVVQVVDPVSVVVPPPQPDDDDDPNPDDVVVSCVSVVVVD

Radius of gyration: 18.51 Å; chains: 1; bounding box: 41×39×45 Å

=== Feature glossary ===
Legend for the data blocks above and below:

— What the protein is —

The amino-acid sequence is the protein's primary structure: the linear order of residues from the N-terminus to the C-terminus, written in one-letter code. Everything else here — the 3D coordinates, the secondary structure, the domain annotations — is ultimately a consequence of this string.

Database cross-references. InterPro integrates a dozen domain/family signature databases into unified entries with residue-range hits. GO terms attach function/process/location labels with evidence codes. CATH codes position the fold in a four-level structural taxonomy. Organism is the NCBI-taxonomy species name.

— Where its atoms are —

The mmCIF block holds the 3D Cartesian coordinates of each backbone atom (N, Cα, C, O) in ångströms. mmCIF is the PDB's canonical archive format — a tagged-loop text representation of the atomic model.

The six renders are orthographic views along the three Cartesian axes in both directions. Representation (cartoon, sticks, or surface) and color scheme (sequence-rainbow or by-chain) vary across proteins so the training set covers all the common visualization conventions.

— Local backbone conformation —

Secondary structure is the local, repeating backbone conformation. DSSP classifies it into eight states by reading the hydrogen-bond network: three helix types (H, G, I), two β types (E, B), two non-regular types (T, S), and unstructured coil (-).

SS3 is a coarse helix/strand/coil call (letters a/b/c) made by the P-SEA algorithm from inter-Cα distances and dihedrals. It is less detailed than DSSP but needs only Cα positions.

Backbone dihedral angles. Every residue except chain termini has a φ (preceding-C → N → Cα → C) and a ψ (N → Cα → C → next-N). They are reported in degrees following the IUPAC sign convention. Secondary structure is essentially a statement about which (φ, ψ) basin each residue occupies.

— Global shape and packing —

The geometric summary reports three shape descriptors. Rg (radius of gyration) measures how spread out the Cα atoms are about their centre of mass; compact globular proteins have small Rg, elongated or unfolded ones large. Cα contacts (<8 Å, |i−j|>4) count long-range residue pairs in spatial proximity — high for tightly packed folds, near zero for rods or random coil. The bounding-box extents give the protein's footprint along x, y, z in Å.

Solvent accessibility: the surface area of each residue that a 1.4 Å water probe can to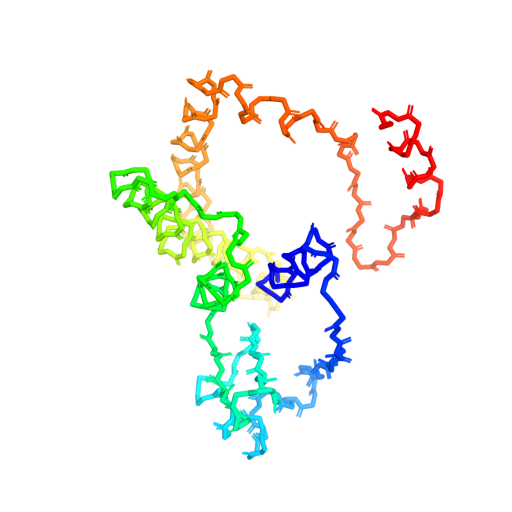uch, in Å². When only backbone atoms are present the absolute values are lower than full-atom SASA (side chains contribute most of the area) and are flagged as backbone-only.

Plot images: a contact map (which residues are close in 3D, as an N×N binary image), a Ramachandran scatter (backbone torsion angles, revealing secondary-structure composition at a glance), and — for AlphaFold structures — a PAE heatmap (pairwise prediction confidence).

— Structural neighborhood —

Foldseek's 3Di representation compresses backbone geometry into a per-residue letter drawn from a learned twenty-state alphabet. It captures the tertiary interaction pattern around each residue — which residues are packed against it in space, regardless of where they are in sequence.

Structural nearest neighbors (via Foldseek easy-search vs the PDB). Reported per hit: target PDB id, E-value, and alignment TM-score. A TM-score above ~0.5 is the conventional threshold for 'same fold'.

— Confidence and disorder —

pLDDT (predicted Local Distance Difference Test) is AlphaFold's per-residue confidence score, ranging from 0 to 100. Values above 90 indicate high confidence (typically well-packed cores); 70–90 is confident; 50–70 low confidence; below 50 usually means the region is disordered or the prediction is unreliable there. AlphaFold stores pLDDT in the mmCIF B-factor column.

For experimental (PDB) structures, the B-factor (temperature factor) quantifies the positional spread of each atom in the crystal — a combination of thermal vibration and static disorder — in units of Å². High B-factors mark flexible loops or poorly resolved regions; low B-factors mark the rigid, well-ordered core.

Predicted Aligned Error (PAE) is an AlphaFold confidence matrix: entry (i, j) is the expected error in the position of residue j, in ångströms, when the prediction is superimposed on the true structure at residue i. Low PAE within a block of residues means that block is internally rigid and well-predicted; high PAE between two blocks means their relative placement is uncertain even if each block individually is confident.